Protein AF-A0A914TKB5-F1 (afdb_monomer_lite)

Radius of gyration: 21.87 Å; chains: 1; bounding box: 36×52×54 Å

Secondary structure (DSSP, 8-state):
---TTSS-HHHHHHHHHHHHHHH-TTSS--TT---HHHHHHHHHHHHHHHHHHHHHHHH-TT-----HHHHHHHHHHHHH---GGGGGGGGGHHHHHHHHHHHHHHTTPPPPHHHHHHHHHHHHHHB-TTSSB-SSTTSPP-HHHHHHHHHHHHHHT-HHHHHTS-HHHHHHHHHHH----

Sequence (181 aa):
MEPQAFSDSRVKEIYDSYNFMLCDSKFATNELLETDTVEEQENTEEACRKAKAHFERVQGKDGPLLVRDIHIQFLLKQLHGLSHDYVALEGSRSWIVFWCVNGLRILNHPIEHSLAHKIMTFLASCQKPTGGFGGSPSHIAHIATTYASVMSLASLGTEEALAIINRKTLYEFILSLKQPN

pLDDT: mean 87.13, std 17.17, range [32.34, 98.81]

Foldseek 3Di:
DPDPQPPDVVSVVVVVVVCCVLPPPVPQDPVPDDDPVNVVVVVVSVVVVVVQVVCCVPPNDPDDDDPLPVLLVVLVVVLVDDDPVCVVCLQAQLVSLLVSLVSCVVSVHADDPVSLVVLLVFQLLQADPQAAGTNGNPGDHDPVSSVSQCNSLVSNVDPSSNVSHPPVSNVSVVVVPDDPD

Structure (mmCIF, N/CA/C/O backbone):
data_AF-A0A914TKB5-F1
#
_entry.id   AF-A0A914TKB5-F1
#
loop_
_atom_site.group_PDB
_atom_site.id
_atom_site.type_symbol
_atom_site.label_atom_id
_atom_site.label_alt_id
_atom_site.label_comp_id
_atom_site.label_asym_id
_atom_site.label_entity_id
_atom_site.label_seq_id
_atom_site.pdbx_PDB_ins_code
_atom_site.Cartn_x
_atom_site.Cartn_y
_atom_site.Cartn_z
_atom_site.occupancy
_atom_site.B_iso_or_equiv
_atom_site.auth_seq_id
_atom_site.auth_comp_id
_atom_site.auth_asym_id
_atom_site.auth_atom_id
_atom_site.pdbx_PDB_model_num
ATOM 1 N N . MET A 1 1 ? -3.966 -27.218 -22.858 1.00 35.31 1 MET A N 1
ATOM 2 C CA . MET A 1 1 ? -4.945 -26.340 -22.186 1.00 35.31 1 MET A CA 1
ATOM 3 C C . MET A 1 1 ? -4.521 -24.922 -22.512 1.00 35.31 1 MET A C 1
ATOM 5 O O . MET A 1 1 ? -3.471 -24.513 -22.037 1.00 35.31 1 MET A O 1
ATOM 9 N N . GLU A 1 2 ? -5.224 -24.252 -23.424 1.00 32.34 2 GLU A N 1
ATOM 10 C CA . GLU A 1 2 ? -4.900 -22.872 -23.811 1.00 32.34 2 GLU A CA 1
ATOM 11 C C . GLU A 1 2 ? -4.972 -21.940 -22.589 1.00 32.34 2 GLU A C 1
ATOM 13 O O . GLU A 1 2 ? -5.896 -22.082 -21.780 1.00 32.34 2 GLU A O 1
ATOM 18 N N . PRO A 1 3 ? -4.027 -20.997 -22.419 1.00 40.25 3 PRO A N 1
ATOM 19 C CA . PRO A 1 3 ? -4.115 -19.998 -21.367 1.00 40.25 3 PRO A CA 1
ATOM 20 C C . PRO A 1 3 ? -5.352 -19.121 -21.595 1.00 40.25 3 PRO A C 1
ATOM 22 O O . PRO A 1 3 ? -5.407 -18.304 -22.510 1.00 40.2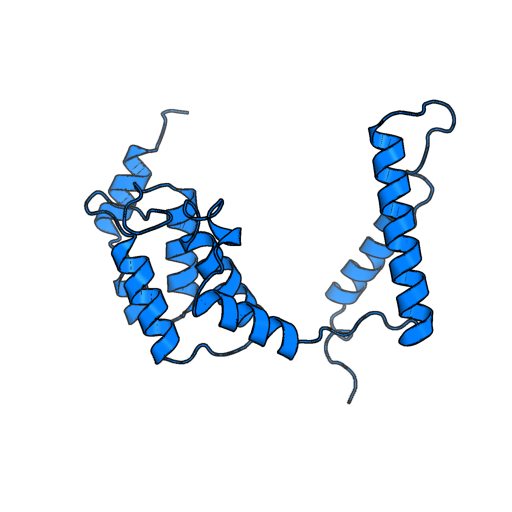5 3 PRO A O 1
ATOM 25 N N . GLN A 1 4 ? -6.337 -19.267 -20.713 1.00 47.53 4 GLN A N 1
ATOM 26 C CA . GLN A 1 4 ? -7.646 -18.597 -20.714 1.00 47.53 4 GLN A CA 1
ATOM 27 C C . GLN A 1 4 ? -7.584 -17.053 -20.615 1.00 47.53 4 GLN A C 1
ATOM 29 O O . GLN A 1 4 ? -8.612 -16.390 -20.543 1.00 47.53 4 GLN A O 1
ATOM 34 N N . ALA A 1 5 ? -6.381 -16.470 -20.595 1.00 44.56 5 ALA A N 1
ATOM 35 C CA . ALA A 1 5 ? -6.146 -15.032 -20.503 1.00 44.56 5 ALA A CA 1
ATOM 36 C C . ALA A 1 5 ? -6.308 -14.295 -21.848 1.00 44.56 5 ALA A C 1
ATOM 38 O O . ALA A 1 5 ? -6.579 -13.099 -21.842 1.00 44.56 5 ALA A O 1
ATOM 39 N N . PHE A 1 6 ? -6.187 -14.991 -22.987 1.00 44.53 6 PHE A N 1
ATOM 40 C CA . PHE A 1 6 ? -6.238 -14.373 -24.324 1.00 44.53 6 PHE A CA 1
ATOM 41 C C . PHE A 1 6 ? -7.590 -14.509 -25.045 1.00 44.53 6 PHE A C 1
ATOM 43 O O . PHE A 1 6 ? -7.731 -14.051 -26.176 1.00 44.53 6 PHE A O 1
ATOM 50 N N . SER A 1 7 ? -8.604 -15.101 -24.406 1.00 49.38 7 SER A N 1
ATOM 51 C CA . SER A 1 7 ? -9.963 -15.181 -24.964 1.00 49.38 7 SER A CA 1
ATOM 52 C C . SER A 1 7 ? -10.829 -13.950 -24.666 1.00 49.38 7 SER A C 1
ATOM 54 O O . SER A 1 7 ? -11.925 -13.840 -25.210 1.00 49.38 7 SER A O 1
ATOM 56 N N . ASP A 1 8 ? -10.383 -13.039 -23.792 1.00 66.62 8 ASP A N 1
ATOM 57 C CA . ASP A 1 8 ? -11.098 -11.788 -23.504 1.00 66.62 8 ASP A CA 1
ATOM 58 C C . ASP A 1 8 ? -10.718 -10.732 -24.551 1.00 66.62 8 ASP A C 1
ATOM 60 O O . ASP A 1 8 ? -9.572 -10.277 -24.622 1.00 66.62 8 ASP A O 1
ATOM 64 N N . SER A 1 9 ? -11.693 -10.329 -25.369 1.00 62.03 9 SER A N 1
ATOM 65 C CA . SER A 1 9 ? -11.517 -9.333 -26.430 1.00 62.03 9 SER A CA 1
ATOM 66 C C . SER A 1 9 ? -10.958 -8.003 -25.916 1.00 62.03 9 SER A C 1
ATOM 68 O O . SER A 1 9 ? -10.257 -7.321 -26.658 1.00 62.03 9 SER A O 1
ATOM 70 N N . ARG A 1 10 ? -11.188 -7.665 -24.640 1.00 63.44 10 ARG A N 1
ATOM 71 C CA . ARG A 1 10 ? -10.658 -6.446 -24.011 1.00 63.44 10 ARG A CA 1
ATOM 72 C C . ARG A 1 10 ? -9.167 -6.547 -23.717 1.00 63.44 10 ARG A C 1
ATOM 74 O O . ARG A 1 10 ? -8.458 -5.559 -23.841 1.00 63.44 10 ARG A O 1
ATOM 81 N N . VAL A 1 11 ? -8.670 -7.731 -23.347 1.00 60.97 11 VAL A N 1
ATOM 82 C CA . VAL A 1 11 ? -7.227 -7.955 -23.135 1.00 60.97 11 VAL A CA 1
ATOM 83 C C . VAL A 1 11 ? -6.486 -7.834 -24.463 1.00 60.97 11 VAL A C 1
ATOM 85 O O . VAL A 1 11 ? -5.411 -7.240 -24.514 1.00 60.97 11 VAL A O 1
ATOM 88 N N . LYS A 1 12 ? -7.097 -8.326 -25.546 1.00 58.25 12 LYS A N 1
ATOM 89 C CA . LYS A 1 12 ? -6.567 -8.174 -26.900 1.00 58.25 12 LYS A CA 1
ATOM 90 C C . LYS A 1 12 ? -6.571 -6.714 -27.370 1.00 58.25 12 LYS A C 1
ATOM 92 O O . LYS A 1 12 ? -5.537 -6.247 -27.821 1.00 58.25 12 LYS A O 1
ATOM 97 N N . GLU A 1 13 ? -7.666 -5.970 -27.185 1.00 65.44 13 GLU A N 1
ATOM 98 C CA . GLU A 1 13 ? -7.713 -4.526 -27.491 1.00 65.44 13 GLU A CA 1
ATOM 99 C C . GLU A 1 13 ? -6.668 -3.724 -26.709 1.00 65.44 13 GLU A C 1
ATOM 101 O O . GLU A 1 13 ? -5.998 -2.863 -27.273 1.00 65.44 13 GLU A O 1
ATOM 106 N N . ILE A 1 14 ? -6.494 -4.023 -25.418 1.00 62.38 14 ILE A N 1
ATOM 107 C CA . ILE A 1 14 ? -5.462 -3.393 -24.593 1.00 62.38 14 ILE A CA 1
ATOM 108 C C . ILE A 1 14 ? -4.073 -3.714 -25.159 1.00 62.38 14 ILE A C 1
ATOM 110 O O . ILE A 1 14 ? -3.275 -2.800 -25.360 1.00 62.38 14 ILE A O 1
ATOM 114 N N . TYR A 1 15 ? -3.787 -4.982 -25.465 1.00 58.28 15 TYR A N 1
ATOM 115 C CA . TYR A 1 15 ? -2.509 -5.400 -26.048 1.00 58.28 15 TYR A CA 1
ATOM 116 C C . TYR A 1 15 ? -2.232 -4.727 -27.403 1.00 58.28 15 TYR A C 1
ATOM 118 O O . TYR A 1 15 ? -1.131 -4.225 -27.637 1.00 58.28 15 TYR A O 1
ATOM 126 N N . ASP A 1 16 ? -3.243 -4.639 -28.266 1.00 56.81 16 ASP A N 1
ATOM 127 C CA . ASP A 1 16 ? -3.153 -3.972 -29.565 1.00 56.81 16 ASP A CA 1
ATOM 128 C C . ASP A 1 16 ? -2.943 -2.452 -29.398 1.00 56.81 16 ASP A C 1
ATOM 130 O O . ASP A 1 16 ? -2.131 -1.858 -30.112 1.00 56.81 16 ASP A O 1
ATOM 134 N N . SER A 1 17 ? -3.562 -1.824 -28.388 1.00 57.09 17 SER A N 1
ATOM 135 C CA . SER A 1 17 ? -3.309 -0.417 -28.038 1.00 57.09 17 SER A CA 1
ATOM 136 C C . SER A 1 17 ? -1.896 -0.167 -27.485 1.00 57.09 17 SER A C 1
ATOM 138 O O . SER A 1 17 ? -1.303 0.880 -27.748 1.00 57.09 17 SER A O 1
ATOM 140 N N . TYR A 1 18 ? -1.310 -1.135 -26.772 1.00 52.28 18 TYR A N 1
ATOM 141 C CA . TYR A 1 18 ? 0.071 -1.040 -26.288 1.00 52.28 18 TYR A CA 1
ATOM 142 C C . TYR A 1 18 ? 1.087 -1.190 -27.421 1.00 52.28 18 TYR A C 1
ATOM 144 O O . TYR A 1 18 ? 2.104 -0.498 -27.414 1.00 52.28 18 TYR A O 1
ATOM 152 N N . ASN A 1 19 ? 0.807 -2.034 -28.419 1.00 51.44 19 ASN A N 1
ATOM 153 C CA . ASN A 1 19 ? 1.619 -2.093 -29.636 1.00 51.44 19 ASN A CA 1
ATOM 154 C C . ASN A 1 19 ? 1.588 -0.762 -30.400 1.00 51.44 19 ASN A C 1
ATOM 156 O O . ASN A 1 19 ? 2.617 -0.357 -30.927 1.00 51.44 19 ASN A O 1
ATOM 160 N N . PHE A 1 20 ? 0.459 -0.048 -30.413 1.00 48.41 20 PHE A N 1
ATOM 161 C CA . PHE A 1 20 ? 0.409 1.318 -30.944 1.00 48.41 20 PHE A CA 1
ATOM 162 C C . PHE A 1 20 ? 1.307 2.275 -30.138 1.00 48.41 20 PHE A C 1
ATOM 164 O O . PHE A 1 20 ? 2.128 2.975 -30.717 1.00 48.41 20 PHE A O 1
ATOM 171 N N . MET A 1 21 ? 1.234 2.256 -28.804 1.00 50.03 21 MET A N 1
ATOM 172 C CA . MET A 1 21 ? 2.008 3.177 -27.956 1.00 50.03 21 MET A CA 1
ATOM 173 C C . MET A 1 21 ? 3.525 2.916 -27.961 1.00 50.03 21 MET A C 1
ATOM 175 O O . MET A 1 21 ? 4.302 3.856 -27.847 1.00 50.03 21 MET A O 1
ATOM 179 N N . LEU A 1 22 ? 3.955 1.656 -28.086 1.00 50.12 22 LEU A N 1
ATOM 180 C CA . LEU A 1 22 ? 5.370 1.258 -28.022 1.00 50.12 22 LEU A CA 1
ATOM 181 C C . LEU A 1 22 ? 6.039 1.104 -29.397 1.00 50.12 22 LEU A C 1
ATOM 183 O O . LEU A 1 22 ? 7.242 0.851 -29.458 1.00 50.12 22 LEU A O 1
ATOM 187 N N . CYS A 1 23 ? 5.285 1.159 -30.499 1.00 47.41 23 CYS A N 1
ATOM 188 C CA . CYS A 1 23 ? 5.828 0.961 -31.849 1.00 47.41 23 CYS A CA 1
ATOM 189 C C . CYS A 1 23 ? 5.458 2.063 -32.846 1.00 47.41 23 CYS A C 1
ATOM 191 O O . CYS A 1 23 ? 5.885 1.965 -33.998 1.00 47.41 23 CYS A O 1
ATOM 193 N N . ASP A 1 24 ? 4.710 3.102 -32.458 1.00 48.38 24 ASP A N 1
ATOM 194 C CA . ASP A 1 24 ? 4.519 4.248 -33.345 1.00 48.38 24 ASP A CA 1
ATOM 195 C C . ASP A 1 24 ? 5.777 5.127 -33.312 1.00 48.38 24 ASP A C 1
ATOM 197 O O . ASP A 1 24 ? 5.925 6.045 -32.506 1.00 48.38 24 ASP A O 1
ATOM 201 N N . SER A 1 25 ? 6.692 4.847 -34.243 1.00 49.06 25 SER A N 1
ATOM 202 C CA . SER A 1 25 ? 7.894 5.639 -34.535 1.00 49.06 25 SER A CA 1
ATOM 203 C C . SER A 1 25 ? 7.592 7.087 -34.949 1.00 49.06 25 SER A C 1
ATOM 205 O O . SER A 1 25 ? 8.488 7.801 -35.378 1.00 49.06 25 SER A O 1
ATOM 207 N N . LYS A 1 26 ? 6.326 7.518 -34.896 1.00 49.84 26 LYS A N 1
ATOM 208 C CA . LYS A 1 26 ? 5.890 8.888 -35.170 1.00 49.84 26 LYS A CA 1
ATOM 209 C C . LYS A 1 26 ? 6.048 9.838 -33.985 1.00 49.84 26 LYS A C 1
ATOM 211 O O . LYS A 1 26 ? 5.927 11.041 -34.195 1.00 49.84 26 LYS A O 1
ATOM 216 N N . PHE A 1 27 ? 6.284 9.333 -32.772 1.00 50.06 27 PHE A N 1
ATOM 217 C CA . PHE A 1 27 ? 6.475 10.181 -31.586 1.00 50.06 27 PHE A CA 1
ATOM 218 C C . PHE A 1 27 ? 7.926 10.259 -31.100 1.00 50.06 27 PHE A C 1
ATOM 220 O O . PHE A 1 27 ? 8.246 11.152 -30.317 1.00 50.06 27 PHE A O 1
ATOM 227 N N . ALA A 1 28 ? 8.802 9.377 -31.583 1.00 51.34 28 ALA A N 1
ATOM 228 C CA . ALA A 1 28 ? 10.229 9.467 -31.322 1.00 51.34 28 ALA A CA 1
ATOM 229 C C . ALA A 1 28 ? 10.856 10.452 -32.317 1.00 51.34 28 ALA A C 1
ATOM 231 O O . ALA A 1 28 ? 10.785 10.251 -33.523 1.00 51.34 28 ALA A O 1
ATOM 232 N N . THR A 1 29 ? 11.427 11.512 -31.749 1.00 52.84 29 THR A N 1
ATOM 233 C CA . THR A 1 29 ? 12.315 12.505 -32.362 1.00 52.84 29 THR A CA 1
ATOM 234 C C . THR A 1 29 ? 11.696 13.411 -33.433 1.00 52.84 29 THR A C 1
ATOM 236 O O . THR A 1 29 ? 11.592 13.126 -34.621 1.00 52.84 29 THR A O 1
ATOM 239 N N . ASN A 1 30 ? 11.398 14.645 -33.024 1.00 54.16 30 ASN A N 1
ATOM 240 C CA . ASN A 1 30 ? 11.658 15.757 -33.930 1.00 54.16 30 ASN A CA 1
ATOM 241 C C . ASN A 1 30 ? 13.190 15.748 -34.107 1.00 54.16 30 ASN A C 1
ATOM 243 O O . ASN A 1 30 ? 13.885 16.122 -33.165 1.00 54.16 30 ASN A O 1
ATOM 247 N N . GLU A 1 31 ? 13.713 15.267 -35.243 1.00 57.12 31 GLU A N 1
ATOM 248 C CA . GLU A 1 31 ? 15.151 15.038 -35.548 1.00 57.12 31 GLU A CA 1
ATOM 249 C C . GLU A 1 31 ? 16.068 16.283 -35.407 1.00 57.12 31 GLU A C 1
ATOM 251 O O . GLU A 1 31 ? 17.211 16.292 -35.853 1.00 57.12 31 GLU A O 1
ATOM 256 N N . LEU A 1 32 ? 15.573 17.376 -34.828 1.00 61.47 32 LEU A N 1
ATOM 257 C CA . LEU A 1 32 ? 16.206 18.688 -34.808 1.00 61.47 32 LEU A CA 1
ATOM 258 C C . LEU A 1 32 ? 16.545 19.195 -33.398 1.00 61.47 32 LEU A C 1
ATOM 260 O O . LEU A 1 32 ? 17.245 20.201 -33.298 1.00 61.47 32 LEU A O 1
ATOM 264 N N . LEU A 1 33 ? 16.059 18.558 -32.322 1.00 71.69 33 LEU A N 1
ATOM 265 C CA . LEU A 1 33 ? 16.260 19.028 -30.942 1.00 71.69 33 LEU A CA 1
ATOM 266 C C . LEU A 1 33 ? 16.526 17.866 -29.975 1.00 71.69 33 LEU A C 1
ATOM 268 O O . LEU A 1 33 ? 15.598 17.214 -29.497 1.00 71.69 33 LEU A O 1
ATOM 272 N N . GLU A 1 34 ? 17.798 17.663 -29.644 1.00 81.12 34 GLU A N 1
ATOM 273 C CA . GLU A 1 34 ? 18.219 16.799 -28.539 1.00 81.12 34 GLU A CA 1
ATOM 274 C C . GLU A 1 34 ? 17.936 17.494 -27.196 1.00 81.12 34 GLU A C 1
ATOM 276 O O . GLU A 1 34 ? 18.279 18.662 -26.994 1.00 81.12 34 GLU A O 1
ATOM 281 N N . THR A 1 35 ? 17.269 16.785 -26.284 1.00 86.19 35 THR A N 1
ATOM 282 C CA . THR A 1 35 ? 16.956 17.242 -24.919 1.00 86.19 35 THR A CA 1
ATOM 283 C C . THR A 1 35 ? 17.002 16.053 -23.967 1.00 86.19 35 THR A C 1
ATOM 285 O O . THR A 1 35 ? 16.758 14.930 -24.407 1.00 86.19 35 THR A O 1
ATOM 288 N N . ASP A 1 36 ? 17.174 16.296 -22.666 1.00 91.31 36 ASP A N 1
ATOM 289 C CA . ASP A 1 36 ? 17.137 15.247 -21.633 1.00 91.31 36 ASP A CA 1
ATOM 290 C C . ASP A 1 36 ? 15.861 14.382 -21.715 1.00 91.31 36 ASP A C 1
ATOM 292 O O . ASP A 1 36 ? 15.888 13.182 -21.471 1.00 91.31 36 ASP A O 1
ATOM 296 N N . THR A 1 37 ? 14.720 14.970 -22.104 1.00 87.94 37 THR A N 1
ATOM 297 C CA . THR A 1 37 ? 13.463 14.218 -22.290 1.00 87.94 37 THR A CA 1
ATOM 298 C C . THR A 1 37 ? 13.534 13.244 -23.465 1.00 87.94 37 THR A C 1
ATOM 300 O O . THR A 1 37 ? 13.009 12.137 -23.368 1.00 87.94 37 THR A O 1
ATOM 303 N N . VAL A 1 38 ? 14.160 13.650 -24.574 1.00 84.38 38 VAL A N 1
ATOM 304 C CA . VAL A 1 38 ? 14.336 12.790 -25.754 1.00 84.38 38 VAL A CA 1
ATOM 305 C C . VAL A 1 38 ? 15.333 11.678 -25.442 1.00 84.38 38 VAL A C 1
ATOM 307 O O . VAL A 1 38 ? 15.043 10.521 -25.724 1.00 84.38 38 VAL A O 1
ATOM 310 N N . GLU A 1 39 ? 16.446 12.006 -24.784 1.00 87.81 39 GLU A N 1
ATOM 311 C CA . GLU A 1 39 ? 17.462 11.025 -24.392 1.00 87.81 39 GLU A CA 1
ATOM 312 C C . GLU A 1 39 ? 16.886 9.942 -23.460 1.00 87.81 39 GLU A C 1
ATOM 314 O O . GLU A 1 39 ? 17.044 8.747 -23.714 1.00 87.81 39 GLU A O 1
ATOM 319 N N . GLU A 1 40 ? 16.146 10.325 -22.413 1.00 90.44 40 GLU A N 1
ATOM 320 C CA . GLU A 1 40 ? 15.516 9.364 -21.494 1.00 90.44 40 GLU A CA 1
ATOM 321 C C . GLU A 1 40 ? 14.437 8.502 -22.177 1.00 90.44 40 GLU A C 1
ATOM 323 O O . GLU A 1 40 ? 14.298 7.308 -21.876 1.00 90.44 40 GLU A O 1
ATOM 328 N N . GLN A 1 41 ? 13.695 9.074 -23.133 1.00 85.56 41 GLN A N 1
ATOM 329 C CA . GLN A 1 41 ? 12.728 8.331 -23.943 1.00 85.56 41 GLN A CA 1
ATOM 330 C C . GLN A 1 41 ? 13.432 7.284 -24.817 1.00 85.56 41 GLN A C 1
ATOM 332 O O . GLN A 1 41 ? 13.047 6.114 -24.795 1.00 85.56 41 GLN A O 1
ATOM 337 N N . GLU A 1 42 ? 14.486 7.668 -25.539 1.00 86.19 42 GLU A N 1
ATOM 338 C CA . GLU A 1 42 ? 15.264 6.759 -26.389 1.00 86.19 42 GLU A CA 1
ATOM 339 C C . GLU A 1 42 ? 15.905 5.627 -25.578 1.00 86.19 42 GLU A C 1
ATOM 341 O O . GLU A 1 42 ? 15.820 4.452 -25.957 1.00 86.19 42 GLU A O 1
ATOM 346 N N . ASN A 1 43 ? 16.478 5.957 -24.416 1.00 90.88 43 ASN A N 1
ATOM 347 C CA . ASN A 1 43 ? 17.046 4.981 -23.488 1.00 90.88 43 ASN A CA 1
ATOM 348 C C . ASN A 1 43 ? 15.991 3.964 -23.020 1.00 90.88 43 ASN A C 1
ATOM 350 O O . ASN A 1 43 ? 16.251 2.753 -22.989 1.00 90.88 43 ASN A O 1
ATOM 354 N N . THR A 1 44 ? 14.784 4.438 -22.700 1.00 91.38 44 THR A N 1
ATOM 355 C CA . THR A 1 44 ? 13.657 3.587 -22.293 1.00 91.38 44 THR A CA 1
ATOM 356 C C . THR A 1 44 ? 13.196 2.682 -23.436 1.00 91.38 44 THR A C 1
ATOM 358 O O . THR A 1 44 ? 13.052 1.469 -23.248 1.00 91.38 44 THR A O 1
ATOM 361 N N . GLU A 1 45 ? 13.011 3.234 -24.637 1.00 88.19 45 GLU A N 1
ATOM 362 C CA . GLU A 1 45 ? 12.597 2.476 -25.820 1.00 88.19 45 GLU A CA 1
ATOM 363 C C . GLU A 1 45 ? 13.594 1.372 -26.167 1.00 88.19 45 GLU A C 1
ATOM 365 O O . GLU A 1 45 ? 13.202 0.235 -26.453 1.00 88.19 45 GLU A O 1
ATOM 370 N N . GLU A 1 46 ? 14.890 1.673 -26.101 1.00 89.94 46 GLU A N 1
ATOM 371 C CA . GLU A 1 46 ? 15.939 0.700 -26.376 1.00 89.94 46 GLU A CA 1
ATOM 372 C C . GLU A 1 46 ? 15.975 -0.426 -25.333 1.00 89.94 46 GLU A C 1
ATOM 374 O O . GLU A 1 46 ? 16.112 -1.603 -25.691 1.00 89.94 46 GLU A O 1
ATOM 379 N N . ALA A 1 47 ? 15.789 -0.114 -24.047 1.00 93.25 47 ALA A N 1
ATOM 380 C CA . ALA A 1 47 ? 15.680 -1.128 -23.000 1.00 93.25 47 ALA A CA 1
ATOM 381 C C . ALA A 1 47 ? 14.464 -2.050 -23.222 1.00 93.25 47 ALA A C 1
ATOM 383 O O . ALA A 1 47 ? 14.592 -3.280 -23.164 1.00 93.25 47 ALA A O 1
ATOM 384 N N . CYS A 1 48 ? 13.300 -1.480 -23.549 1.00 90.19 48 CYS A N 1
ATOM 385 C CA . CYS A 1 48 ? 12.089 -2.236 -23.872 1.00 90.19 48 CYS A CA 1
ATOM 386 C C . CYS A 1 48 ? 12.275 -3.119 -25.115 1.00 90.19 48 CYS A C 1
ATOM 388 O O . CYS A 1 48 ? 11.898 -4.296 -25.097 1.00 90.19 48 CYS A O 1
ATOM 390 N N . ARG A 1 49 ? 12.905 -2.594 -26.175 1.00 88.25 49 ARG A N 1
ATOM 391 C CA . ARG A 1 49 ? 13.201 -3.330 -27.414 1.00 88.25 49 ARG A CA 1
ATOM 392 C C . ARG A 1 49 ? 14.107 -4.530 -27.148 1.00 88.25 49 ARG A C 1
ATOM 394 O O . ARG A 1 49 ? 13.810 -5.633 -27.610 1.00 88.25 49 ARG A O 1
ATOM 401 N N . LYS A 1 50 ? 15.160 -4.351 -26.343 1.00 91.69 50 LYS A N 1
ATOM 402 C CA . LYS A 1 50 ? 16.052 -5.440 -25.908 1.00 91.69 50 LYS A CA 1
ATOM 403 C C . LYS A 1 50 ? 15.310 -6.507 -25.106 1.00 91.69 50 LYS A C 1
ATOM 405 O O . LYS A 1 50 ? 15.485 -7.696 -25.378 1.00 91.69 50 LYS A O 1
ATOM 410 N N . ALA A 1 51 ? 14.469 -6.106 -24.152 1.00 88.81 51 ALA A N 1
ATOM 411 C CA . ALA A 1 51 ? 13.681 -7.037 -23.344 1.00 88.81 51 ALA A CA 1
ATOM 412 C C . ALA A 1 51 ? 12.698 -7.850 -24.204 1.00 88.81 51 ALA A C 1
ATOM 414 O O . ALA A 1 51 ? 12.646 -9.076 -24.084 1.00 88.81 51 ALA A O 1
ATOM 415 N N . LYS A 1 52 ? 11.985 -7.190 -25.127 1.00 87.00 52 LYS A N 1
ATOM 416 C CA . LYS A 1 52 ? 11.077 -7.839 -26.083 1.00 87.00 52 LYS A CA 1
ATOM 417 C C . LYS A 1 52 ? 11.817 -8.831 -26.979 1.00 87.00 52 LYS A C 1
ATOM 419 O O . LYS A 1 52 ? 11.414 -9.986 -27.059 1.00 87.00 52 LYS A O 1
ATOM 424 N N . ALA A 1 53 ? 12.930 -8.424 -27.591 1.00 88.25 53 ALA A N 1
ATOM 425 C CA . ALA A 1 53 ? 13.720 -9.301 -28.455 1.00 88.25 53 ALA A CA 1
ATOM 426 C C . ALA A 1 53 ? 14.281 -10.518 -27.696 1.00 88.25 53 ALA A C 1
ATOM 428 O O . ALA A 1 53 ? 14.280 -11.637 -28.212 1.00 88.25 53 ALA A O 1
ATOM 429 N N . HIS A 1 54 ? 14.734 -10.323 -26.450 1.00 88.62 54 HIS A N 1
ATOM 430 C CA . HIS A 1 54 ? 15.164 -11.424 -25.592 1.00 88.62 54 HIS A CA 1
ATOM 431 C C . HIS A 1 54 ? 14.016 -12.402 -25.326 1.00 88.62 54 HIS A C 1
ATOM 433 O O . HIS A 1 54 ? 14.203 -13.612 -25.459 1.00 88.62 54 HIS A O 1
ATOM 439 N N . PHE A 1 55 ? 12.842 -11.878 -24.974 1.00 86.00 55 PHE A N 1
ATOM 440 C CA . PHE A 1 55 ? 11.653 -12.673 -24.709 1.00 86.00 55 PHE A CA 1
ATOM 441 C C . PHE A 1 55 ? 11.226 -13.486 -25.936 1.00 86.00 55 PHE A C 1
ATOM 443 O O . PHE A 1 55 ? 11.111 -14.706 -25.844 1.00 86.00 55 PHE A O 1
ATOM 450 N N . GLU A 1 56 ? 11.075 -12.835 -27.092 1.00 87.94 56 GLU A N 1
ATOM 451 C CA . GLU A 1 56 ? 10.646 -13.480 -28.339 1.00 87.94 56 GLU A CA 1
ATOM 452 C C . GLU A 1 56 ? 11.580 -14.622 -28.751 1.00 87.94 56 GLU A C 1
ATOM 454 O O . GLU A 1 56 ? 11.128 -15.649 -29.258 1.00 87.94 56 GLU A O 1
ATOM 459 N N . ARG A 1 57 ? 12.883 -14.481 -28.478 1.00 87.44 57 ARG A N 1
ATOM 460 C CA . ARG A 1 57 ? 13.882 -15.525 -28.728 1.00 87.44 57 ARG A CA 1
ATOM 461 C C . ARG A 1 57 ? 13.745 -16.730 -27.792 1.00 87.44 57 ARG A C 1
ATOM 463 O O . ARG A 1 57 ? 14.046 -17.842 -28.213 1.00 87.44 57 ARG A O 1
ATOM 470 N N . VAL A 1 58 ? 13.368 -16.521 -26.529 1.00 86.06 58 VAL A N 1
ATOM 471 C CA . VAL A 1 58 ? 13.336 -17.581 -25.500 1.00 86.06 58 VAL A CA 1
ATOM 472 C C . VAL A 1 58 ? 11.967 -18.260 -25.407 1.00 86.06 58 VAL A C 1
ATOM 474 O O . VAL A 1 58 ? 11.909 -19.467 -25.193 1.00 86.06 58 VAL A O 1
ATOM 477 N N . GLN A 1 59 ? 10.875 -17.506 -25.551 1.00 81.44 59 GLN A N 1
ATOM 478 C CA . GLN A 1 59 ? 9.506 -17.972 -25.286 1.00 81.44 59 GLN A CA 1
ATOM 479 C C . GLN A 1 59 ? 8.554 -17.832 -26.485 1.00 81.44 59 GLN A C 1
ATOM 481 O O . GLN A 1 59 ? 7.416 -18.285 -26.406 1.00 81.44 59 GLN A O 1
ATOM 486 N N . GLY A 1 60 ? 9.003 -17.259 -27.606 1.00 81.00 60 GLY A N 1
ATOM 487 C CA . GLY A 1 60 ? 8.172 -17.057 -28.794 1.00 81.00 60 GLY A CA 1
ATOM 488 C C . GLY A 1 60 ? 7.366 -15.754 -28.768 1.00 81.00 60 GLY A C 1
ATOM 489 O O . GLY A 1 60 ? 7.553 -14.893 -27.911 1.00 81.00 60 GLY A O 1
ATOM 490 N N . LYS A 1 61 ? 6.486 -15.578 -29.759 1.00 79.69 61 LYS A N 1
ATOM 491 C CA . LYS A 1 61 ? 5.792 -14.301 -30.024 1.00 79.69 61 LYS A CA 1
ATOM 492 C C . LYS A 1 61 ? 4.460 -14.129 -29.292 1.00 79.69 61 LYS A C 1
ATOM 494 O O . LYS A 1 61 ? 3.871 -13.058 -29.379 1.00 79.69 61 LYS A O 1
ATOM 499 N N . ASP A 1 62 ? 4.015 -15.137 -28.547 1.00 79.50 62 ASP A N 1
ATOM 500 C CA . ASP A 1 62 ? 2.710 -15.133 -27.868 1.00 79.50 62 ASP A CA 1
ATOM 501 C C . ASP A 1 62 ? 2.683 -14.261 -26.593 1.00 79.50 62 ASP A C 1
ATOM 503 O O . ASP A 1 62 ? 1.662 -14.161 -25.915 1.00 79.50 62 ASP A O 1
ATOM 507 N N . GLY A 1 63 ? 3.796 -13.587 -26.279 1.00 72.75 63 GLY A N 1
ATOM 508 C CA . GLY A 1 63 ? 3.938 -12.713 -25.115 1.00 72.75 63 GLY A CA 1
ATOM 509 C C . GLY A 1 63 ? 4.171 -13.472 -23.799 1.00 72.75 63 GLY A C 1
ATOM 510 O O . GLY A 1 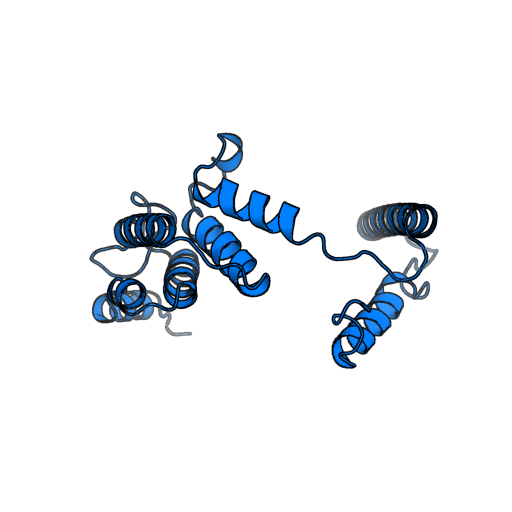63 ? 3.990 -14.690 -23.727 1.00 72.75 63 GLY A O 1
ATOM 511 N N . PRO A 1 64 ? 4.635 -12.780 -22.740 1.00 81.81 64 PRO A N 1
ATOM 512 C CA . PRO A 1 64 ? 4.957 -13.418 -21.469 1.00 81.81 64 PRO A CA 1
ATOM 513 C C . PRO A 1 64 ? 3.712 -13.950 -20.771 1.00 81.81 64 PRO A C 1
ATOM 515 O O . PRO A 1 64 ? 2.713 -13.249 -20.614 1.00 81.81 64 PRO A O 1
ATOM 518 N N . LEU A 1 65 ? 3.809 -15.183 -20.273 1.00 84.69 65 LEU A N 1
ATOM 519 C CA . LEU A 1 65 ? 2.822 -15.723 -19.349 1.00 84.69 65 LEU A CA 1
ATOM 520 C C . LEU A 1 65 ? 3.034 -15.130 -17.953 1.00 84.69 65 LEU A C 1
ATOM 522 O O . LEU A 1 65 ? 4.160 -15.015 -17.466 1.00 84.69 65 LEU A O 1
ATOM 526 N N . LEU A 1 66 ? 1.934 -14.804 -17.275 1.00 89.38 66 LEU A N 1
ATOM 527 C CA . LEU A 1 66 ? 1.968 -14.379 -15.880 1.00 89.38 66 LEU A CA 1
ATOM 528 C C . LEU A 1 66 ? 2.380 -15.554 -14.980 1.00 89.38 66 LEU A C 1
ATOM 530 O O . LEU A 1 66 ? 1.607 -16.493 -14.773 1.00 89.38 66 LEU A O 1
ATOM 534 N N . VAL A 1 67 ? 3.573 -15.477 -14.391 1.00 92.88 67 VAL A N 1
ATOM 535 C CA . VAL A 1 67 ? 4.090 -16.497 -13.467 1.00 92.88 67 VAL A CA 1
ATOM 536 C C . VAL A 1 67 ? 3.506 -16.263 -12.070 1.00 92.88 67 VAL A C 1
ATOM 538 O O . VAL A 1 67 ? 4.108 -15.639 -11.203 1.00 92.88 67 VAL A O 1
ATOM 541 N N . ARG A 1 68 ? 2.277 -16.730 -11.843 1.00 96.62 68 ARG A N 1
ATOM 542 C CA . ARG A 1 68 ? 1.492 -16.409 -10.634 1.00 96.62 68 ARG A CA 1
ATOM 543 C C . ARG A 1 68 ? 2.202 -16.768 -9.326 1.00 96.62 68 ARG A C 1
ATOM 545 O O . ARG A 1 68 ? 2.201 -15.958 -8.402 1.00 96.62 68 ARG A O 1
ATOM 552 N N . ASP A 1 69 ? 2.828 -17.940 -9.256 1.00 97.56 69 ASP A N 1
ATOM 553 C CA . ASP A 1 69 ? 3.373 -18.476 -8.003 1.00 97.56 69 ASP A CA 1
ATOM 554 C C . ASP A 1 69 ? 4.518 -17.630 -7.440 1.00 97.56 69 ASP A C 1
ATOM 556 O O . ASP A 1 69 ? 4.557 -17.381 -6.235 1.00 97.56 69 ASP A O 1
ATOM 560 N N . ILE A 1 70 ? 5.406 -17.109 -8.297 1.00 97.38 70 ILE A N 1
ATOM 561 C CA . ILE A 1 70 ? 6.504 -16.242 -7.841 1.00 97.38 70 ILE A CA 1
ATOM 562 C C . ILE A 1 70 ? 5.970 -14.917 -7.288 1.00 97.38 70 ILE A C 1
ATOM 564 O O . ILE A 1 70 ? 6.492 -14.403 -6.299 1.00 97.38 70 ILE A O 1
ATOM 568 N N . HIS A 1 71 ? 4.894 -14.383 -7.876 1.00 97.94 71 HIS A N 1
ATOM 569 C CA . HIS A 1 71 ? 4.265 -13.154 -7.404 1.00 97.94 71 HIS A CA 1
ATOM 570 C C . HIS A 1 71 ? 3.535 -13.387 -6.082 1.00 97.94 71 HIS A C 1
ATOM 572 O O . HIS A 1 71 ? 3.680 -12.589 -5.162 1.00 97.94 71 HIS A O 1
ATOM 578 N N . ILE A 1 72 ? 2.817 -14.505 -5.940 1.00 98.50 72 ILE A N 1
ATOM 579 C CA . ILE A 1 72 ? 2.168 -14.888 -4.679 1.00 98.50 72 ILE A CA 1
ATOM 580 C C . ILE A 1 72 ? 3.209 -15.022 -3.563 1.00 98.50 72 ILE A C 1
ATOM 582 O O . ILE A 1 72 ? 3.049 -14.420 -2.503 1.00 98.50 72 ILE A O 1
ATOM 586 N N . GLN A 1 73 ? 4.301 -15.753 -3.809 1.00 98.00 73 GLN A N 1
ATOM 587 C CA . GLN A 1 73 ? 5.383 -15.921 -2.836 1.00 98.00 73 GLN A CA 1
ATOM 588 C C . GLN A 1 73 ? 6.008 -14.582 -2.440 1.00 98.00 73 GLN A C 1
ATOM 590 O O . GLN A 1 73 ? 6.237 -14.337 -1.254 1.00 98.00 73 GLN A O 1
ATOM 595 N N . PHE A 1 74 ? 6.241 -13.696 -3.414 1.00 97.88 74 PHE A N 1
ATOM 596 C CA . PHE A 1 74 ? 6.741 -12.351 -3.158 1.00 97.88 74 PHE A CA 1
ATOM 597 C C . PHE A 1 74 ? 5.793 -11.564 -2.243 1.00 97.88 74 PHE A C 1
ATOM 599 O O . PHE A 1 74 ? 6.221 -11.076 -1.201 1.00 97.88 74 PHE A O 1
ATOM 606 N N . LEU A 1 75 ? 4.500 -11.495 -2.569 1.00 98.31 75 LEU A N 1
ATOM 607 C CA . LEU A 1 75 ? 3.514 -10.728 -1.796 1.00 98.31 75 LEU A CA 1
ATOM 608 C C . LEU A 1 75 ? 3.329 -11.294 -0.379 1.00 98.31 75 LEU A C 1
ATOM 610 O O . LEU A 1 75 ? 3.299 -10.537 0.592 1.00 98.31 75 LEU A O 1
ATOM 614 N N . LEU A 1 76 ? 3.259 -12.622 -0.238 1.00 97.88 76 LEU A N 1
ATOM 615 C CA . LEU A 1 76 ? 3.161 -13.274 1.069 1.00 97.88 76 LEU A CA 1
ATOM 616 C C . LEU A 1 76 ? 4.398 -13.003 1.926 1.00 97.88 76 LEU A C 1
ATOM 618 O O . LEU A 1 76 ? 4.256 -12.742 3.119 1.00 97.88 76 LEU A O 1
ATOM 622 N N . LYS A 1 77 ? 5.605 -13.027 1.348 1.00 96.88 77 LYS A N 1
ATOM 623 C CA . LYS A 1 77 ? 6.843 -12.722 2.081 1.00 96.88 77 LYS A CA 1
ATOM 624 C C . LYS A 1 77 ? 6.786 -11.331 2.716 1.00 96.88 77 LYS A C 1
ATOM 626 O O . LYS A 1 77 ? 7.061 -11.205 3.906 1.00 96.88 77 LYS A O 1
ATOM 631 N N . GLN A 1 78 ? 6.351 -10.323 1.960 1.00 95.81 78 GLN A N 1
ATOM 632 C CA . GLN A 1 78 ? 6.272 -8.940 2.445 1.00 95.81 78 GLN A CA 1
ATOM 633 C C . GLN A 1 78 ? 5.265 -8.762 3.592 1.00 95.81 78 GLN A C 1
ATOM 635 O O . GLN A 1 78 ? 5.469 -7.923 4.467 1.00 95.81 78 GLN A O 1
ATOM 640 N N . LEU A 1 79 ? 4.202 -9.573 3.630 1.00 96.06 79 LEU A N 1
ATOM 641 C CA . LEU A 1 79 ? 3.218 -9.568 4.721 1.00 96.06 79 LEU A CA 1
ATOM 642 C C . LEU A 1 79 ? 3.730 -10.227 6.015 1.00 96.06 79 LEU A C 1
ATOM 644 O O . LEU A 1 79 ? 3.168 -9.982 7.082 1.00 96.06 79 LEU A O 1
ATOM 648 N N . HIS A 1 80 ? 4.787 -11.042 5.948 1.00 92.12 80 HIS A N 1
ATOM 649 C CA . HIS A 1 80 ? 5.396 -11.673 7.125 1.00 92.12 80 HIS A CA 1
ATOM 650 C C . HIS A 1 80 ? 6.488 -10.820 7.776 1.00 92.12 80 HIS A C 1
ATOM 652 O O . HIS A 1 80 ? 6.772 -10.992 8.961 1.00 92.12 80 HIS A O 1
ATOM 658 N N . GLY A 1 81 ? 7.093 -9.903 7.025 1.00 88.44 81 GLY A N 1
ATOM 659 C CA . GLY A 1 81 ? 8.130 -9.011 7.521 1.00 88.44 81 GLY A CA 1
ATOM 660 C C . GLY A 1 81 ? 8.849 -8.306 6.380 1.00 88.44 81 GLY A C 1
ATOM 661 O O . GLY A 1 81 ? 8.971 -8.839 5.279 1.00 88.44 81 GLY A O 1
ATOM 662 N N . LEU A 1 82 ? 9.336 -7.101 6.658 1.00 91.69 82 LEU A N 1
ATOM 663 C CA . LEU A 1 82 ? 10.066 -6.281 5.697 1.00 91.69 82 LEU A CA 1
ATOM 664 C C . LEU A 1 82 ? 11.547 -6.240 6.070 1.00 91.69 82 LEU A C 1
ATOM 666 O O . LEU A 1 82 ? 11.889 -6.245 7.254 1.00 91.69 82 LEU A O 1
ATOM 670 N N . SER A 1 83 ? 12.424 -6.210 5.063 1.00 92.62 83 SER A N 1
ATOM 671 C CA . SER A 1 83 ? 13.855 -5.977 5.284 1.00 92.62 83 SER A CA 1
ATOM 672 C C . SER A 1 83 ? 14.113 -4.527 5.702 1.00 92.62 83 SER A C 1
ATOM 674 O O . SER A 1 83 ? 13.249 -3.657 5.573 1.00 92.62 83 SER A O 1
ATOM 676 N N . HIS A 1 84 ? 15.330 -4.258 6.177 1.00 93.12 84 HIS A N 1
ATOM 677 C CA . HIS A 1 84 ? 15.752 -2.912 6.567 1.00 93.12 84 HIS A CA 1
ATOM 678 C C . HIS A 1 84 ? 15.653 -1.891 5.419 1.00 93.12 84 HIS A C 1
ATOM 680 O O . HIS A 1 84 ? 15.397 -0.715 5.666 1.00 93.12 84 HIS A O 1
ATOM 686 N N . ASP A 1 85 ? 15.752 -2.345 4.168 1.00 94.88 85 ASP A N 1
ATOM 687 C CA . ASP A 1 85 ? 15.673 -1.497 2.971 1.00 94.88 85 ASP A CA 1
ATOM 688 C C . ASP A 1 85 ? 14.323 -0.767 2.844 1.00 94.88 85 ASP A C 1
ATOM 690 O O . ASP A 1 85 ? 14.218 0.254 2.169 1.00 94.88 85 ASP A O 1
ATOM 694 N N . TYR A 1 86 ? 13.287 -1.248 3.540 1.00 94.06 86 TYR A N 1
ATOM 695 C CA . TYR A 1 86 ? 11.960 -0.633 3.571 1.00 94.06 86 TYR A CA 1
ATOM 696 C C . TYR A 1 86 ? 11.819 0.489 4.608 1.00 94.06 86 TYR A C 1
ATOM 698 O O . TYR A 1 86 ? 10.721 1.018 4.767 1.00 94.06 86 TYR A O 1
ATOM 706 N N . VAL A 1 87 ? 12.891 0.897 5.299 1.00 94.56 87 VAL A N 1
ATOM 707 C CA . VAL A 1 87 ? 12.827 1.955 6.327 1.00 94.56 87 VAL A CA 1
ATOM 708 C C . VAL A 1 87 ? 12.280 3.280 5.780 1.00 94.56 87 VAL A C 1
ATOM 710 O O . VAL A 1 87 ? 11.507 3.955 6.457 1.00 94.56 87 VAL A O 1
ATOM 713 N N . ALA A 1 88 ? 12.583 3.615 4.521 1.00 95.31 88 ALA A N 1
ATOM 714 C CA . ALA A 1 88 ? 12.034 4.796 3.850 1.00 95.31 88 ALA A CA 1
ATOM 715 C C . ALA A 1 88 ? 10.497 4.745 3.704 1.00 95.31 88 ALA A C 1
ATOM 717 O O . ALA A 1 88 ? 9.848 5.776 3.544 1.00 95.31 88 ALA A O 1
ATOM 718 N N . LEU A 1 89 ? 9.908 3.549 3.791 1.00 94.38 89 LEU A N 1
ATOM 719 C CA . LEU A 1 89 ? 8.473 3.291 3.711 1.00 94.38 89 LEU A CA 1
ATOM 720 C C . LEU A 1 89 ? 7.836 3.019 5.079 1.00 94.38 89 LEU A C 1
ATOM 722 O O . LEU A 1 89 ? 6.675 2.611 5.128 1.00 94.38 89 LEU A O 1
ATOM 726 N N . GLU A 1 90 ? 8.524 3.293 6.194 1.00 92.81 90 GLU A N 1
ATOM 727 C CA . GLU A 1 90 ? 7.932 3.161 7.534 1.00 92.81 90 GLU A CA 1
ATOM 728 C C . GLU A 1 90 ? 6.660 4.018 7.661 1.00 92.81 90 GLU A C 1
ATOM 730 O O . GLU A 1 90 ? 5.676 3.602 8.267 1.00 92.81 90 GLU A O 1
ATOM 735 N N . GLY A 1 91 ? 6.631 5.189 7.009 1.00 93.88 91 GLY A N 1
ATOM 736 C CA . GLY A 1 91 ? 5.460 6.070 6.872 1.00 93.88 91 GLY A CA 1
ATOM 737 C C . GLY A 1 91 ? 4.268 5.475 6.115 1.00 93.88 91 GLY A C 1
ATOM 738 O O . GLY A 1 91 ? 3.174 6.030 6.165 1.00 93.88 91 GLY A O 1
ATOM 739 N N . SER A 1 92 ? 4.469 4.342 5.446 1.00 96.44 92 SER A N 1
ATOM 740 C CA . SER A 1 92 ? 3.582 3.781 4.427 1.00 96.44 92 SER A CA 1
ATOM 741 C C . SER A 1 92 ? 3.397 2.269 4.589 1.00 96.44 92 SER A C 1
ATOM 743 O O . SER A 1 92 ? 3.050 1.579 3.633 1.00 96.44 92 SER A O 1
ATOM 745 N N . ARG A 1 93 ? 3.582 1.705 5.789 1.00 97.50 93 ARG A N 1
ATOM 746 C CA . ARG A 1 93 ? 3.402 0.257 5.996 1.00 97.50 93 ARG A CA 1
ATOM 747 C C . ARG A 1 93 ? 1.972 -0.214 5.718 1.00 97.50 93 ARG A C 1
ATOM 749 O O . ARG A 1 93 ? 1.797 -1.291 5.154 1.00 97.50 93 ARG A O 1
ATOM 756 N N . SER A 1 94 ? 0.954 0.600 5.999 1.00 97.75 94 SER A N 1
ATOM 757 C CA . SER A 1 94 ? -0.428 0.309 5.579 1.00 97.75 94 SER A CA 1
ATOM 758 C C . SER A 1 94 ? -0.612 0.268 4.054 1.00 97.75 94 SER A C 1
ATOM 760 O O . SER A 1 94 ? -1.427 -0.516 3.570 1.00 97.75 94 SER A O 1
ATOM 762 N N . TRP A 1 95 ? 0.181 1.018 3.277 1.00 98.44 95 TRP A N 1
ATOM 763 C CA . TRP A 1 95 ? 0.217 0.883 1.815 1.00 98.44 95 TRP A CA 1
ATOM 764 C C . TRP A 1 95 ? 0.819 -0.444 1.371 1.00 98.44 95 TRP A C 1
ATOM 766 O O . TRP A 1 95 ? 0.268 -1.083 0.481 1.00 98.44 95 TRP A O 1
ATOM 776 N N . ILE A 1 96 ? 1.895 -0.892 2.020 1.00 98.25 96 ILE A N 1
ATOM 777 C CA . ILE A 1 96 ? 2.501 -2.196 1.723 1.00 98.25 96 ILE A CA 1
ATOM 778 C C . ILE A 1 96 ? 1.492 -3.321 1.964 1.00 98.25 96 ILE A C 1
ATOM 780 O O . ILE A 1 96 ? 1.349 -4.204 1.118 1.00 98.25 96 ILE A O 1
ATOM 784 N N . VAL A 1 97 ? 0.742 -3.251 3.070 1.00 98.44 97 VAL A N 1
ATOM 785 C CA . VAL A 1 97 ? -0.364 -4.180 3.336 1.00 98.44 97 VAL A CA 1
ATOM 786 C C . VAL A 1 97 ? -1.384 -4.140 2.199 1.00 98.44 97 VAL A C 1
ATOM 788 O O . VAL A 1 97 ? -1.702 -5.191 1.646 1.00 98.44 97 VAL A O 1
ATOM 791 N N . PHE A 1 98 ? -1.846 -2.951 1.800 1.00 98.62 98 PHE A N 1
ATOM 792 C CA . PHE A 1 98 ? -2.818 -2.811 0.716 1.00 98.62 98 PHE A CA 1
ATOM 793 C C . PHE A 1 98 ? -2.316 -3.396 -0.605 1.00 98.62 98 PHE A C 1
ATOM 795 O O . PHE A 1 98 ? -3.020 -4.199 -1.213 1.00 98.62 98 PHE A O 1
ATOM 802 N N . TRP A 1 99 ? -1.102 -3.049 -1.038 1.00 98.56 99 TRP A N 1
ATOM 803 C CA . TRP A 1 99 ? -0.529 -3.559 -2.285 1.00 98.56 99 TRP A CA 1
ATOM 804 C C . TRP A 1 99 ? -0.425 -5.083 -2.279 1.00 98.56 99 TRP A C 1
ATOM 806 O O . TRP A 1 99 ? -0.781 -5.723 -3.268 1.00 98.56 99 TRP A O 1
ATOM 816 N N . CYS A 1 100 ? -0.007 -5.673 -1.156 1.00 98.56 100 CYS A N 1
ATOM 817 C CA . CYS A 1 100 ? 0.122 -7.121 -1.038 1.00 98.56 100 CYS A CA 1
ATOM 818 C C . CYS A 1 100 ? -1.240 -7.821 -1.018 1.00 98.56 100 CYS A C 1
ATOM 820 O O . CYS A 1 100 ? -1.466 -8.739 -1.803 1.00 98.56 100 CYS A O 1
ATOM 822 N N . VAL A 1 101 ? -2.169 -7.367 -0.173 1.00 98.31 101 VAL A N 1
ATOM 823 C CA . VAL A 1 101 ? -3.515 -7.952 -0.060 1.00 98.31 101 VAL A CA 1
ATOM 824 C C . VAL A 1 101 ? -4.283 -7.815 -1.376 1.00 98.31 101 VAL A C 1
ATOM 826 O O . VAL A 1 101 ? -4.878 -8.783 -1.847 1.00 98.31 101 VAL A O 1
ATOM 829 N N . ASN A 1 102 ? -4.236 -6.643 -2.013 1.00 97.88 102 ASN A N 1
ATOM 830 C CA . ASN A 1 102 ? -4.890 -6.418 -3.299 1.00 97.88 102 ASN A CA 1
ATOM 831 C C . ASN A 1 102 ? -4.241 -7.238 -4.424 1.00 97.88 102 ASN A C 1
ATOM 833 O O . ASN A 1 102 ? -4.951 -7.823 -5.237 1.00 97.88 102 ASN A O 1
ATOM 837 N N . GLY A 1 103 ? -2.908 -7.339 -4.451 1.00 97.88 103 GLY A N 1
ATOM 838 C CA . GLY A 1 103 ? -2.196 -8.191 -5.405 1.00 97.88 103 GLY A CA 1
ATOM 839 C C . GLY A 1 103 ? -2.604 -9.661 -5.282 1.00 97.88 103 GLY A C 1
ATOM 840 O O . GLY A 1 103 ? -2.929 -10.294 -6.284 1.00 97.88 103 GLY A O 1
ATOM 841 N N . LEU A 1 104 ? -2.682 -10.187 -4.054 1.00 98.25 104 LEU A N 1
ATOM 842 C CA . LEU A 1 104 ? -3.153 -11.553 -3.795 1.00 98.25 104 LEU A CA 1
ATOM 843 C C . LEU A 1 104 ? -4.609 -11.742 -4.237 1.00 98.25 104 LEU A C 1
ATOM 845 O O . LEU A 1 104 ? -4.932 -12.757 -4.851 1.00 98.25 104 LEU A O 1
ATOM 849 N N . ARG A 1 105 ? -5.468 -10.739 -4.017 1.00 95.69 105 ARG A N 1
ATOM 850 C CA . ARG A 1 105 ? -6.862 -10.751 -4.480 1.00 95.69 105 ARG A CA 1
ATOM 851 C C . ARG A 1 105 ? -6.976 -10.771 -6.007 1.00 95.69 105 ARG A C 1
ATOM 853 O O . ARG A 1 105 ? -7.741 -11.571 -6.536 1.00 95.69 105 ARG A O 1
ATOM 860 N N . ILE A 1 106 ? -6.202 -9.948 -6.720 1.00 96.69 106 ILE A N 1
ATOM 861 C CA . ILE A 1 106 ? -6.134 -9.961 -8.196 1.00 96.69 106 ILE A CA 1
ATOM 862 C C . ILE A 1 106 ? -5.641 -11.326 -8.697 1.00 96.69 106 ILE A C 1
ATOM 864 O O . ILE A 1 106 ? -6.159 -11.870 -9.671 1.00 96.69 106 ILE A O 1
ATOM 868 N N . LEU A 1 107 ? -4.682 -11.923 -7.989 1.00 97.12 107 LEU A N 1
ATOM 869 C CA . LEU A 1 107 ? -4.175 -13.268 -8.253 1.00 97.12 107 LEU A CA 1
ATOM 870 C C . LEU A 1 107 ? -5.089 -14.376 -7.708 1.00 97.12 107 LEU A C 1
ATOM 872 O O . LEU A 1 107 ? -4.678 -15.533 -7.708 1.00 97.12 107 LEU A O 1
ATOM 876 N N . ASN A 1 108 ? -6.315 -14.065 -7.272 1.00 96.19 108 ASN A N 1
ATOM 877 C CA . ASN A 1 108 ? -7.288 -15.011 -6.717 1.00 96.19 108 ASN A CA 1
ATOM 878 C C . ASN A 1 108 ? -6.665 -16.007 -5.716 1.00 96.19 108 ASN A C 1
ATOM 880 O O . ASN A 1 108 ? -6.968 -17.201 -5.741 1.00 96.19 108 ASN A O 1
ATOM 884 N N . HIS A 1 109 ? -5.726 -15.531 -4.898 1.00 97.31 109 HIS A N 1
ATOM 885 C CA . HIS A 1 109 ? -5.035 -16.337 -3.905 1.00 97.31 109 HIS A CA 1
ATOM 886 C C . HIS A 1 109 ? -5.627 -16.046 -2.521 1.00 97.31 109 HIS A C 1
ATOM 888 O O . HIS A 1 109 ? -5.624 -14.884 -2.100 1.00 97.31 109 HIS A O 1
ATOM 894 N N . PRO A 1 110 ? -6.146 -17.062 -1.810 1.00 95.81 110 PRO A N 1
ATOM 895 C CA . PRO A 1 110 ? -6.711 -16.863 -0.485 1.00 95.81 110 PRO A CA 1
ATOM 896 C C . PRO A 1 110 ? -5.617 -16.483 0.517 1.00 95.81 110 PRO A C 1
ATOM 898 O O . PRO A 1 110 ? -4.485 -16.952 0.438 1.00 95.81 110 PRO A O 1
ATOM 901 N N . ILE A 1 111 ? -5.967 -15.643 1.488 1.00 97.25 111 ILE A N 1
ATOM 902 C CA . ILE A 1 111 ? -5.088 -15.317 2.610 1.00 97.25 111 ILE A CA 1
ATOM 903 C C . ILE A 1 111 ? -5.480 -16.212 3.781 1.00 97.25 111 ILE A C 1
ATOM 905 O O . ILE A 1 111 ? -6.630 -16.205 4.215 1.00 97.25 111 ILE A O 1
ATOM 909 N N . GLU A 1 112 ? -4.510 -16.964 4.297 1.00 96.88 112 GLU A N 1
ATOM 910 C CA . GLU A 1 112 ? -4.668 -17.804 5.486 1.00 96.88 112 GLU A CA 1
ATOM 911 C C . GLU A 1 112 ? -5.251 -17.013 6.663 1.00 96.88 112 GLU A C 1
ATOM 913 O O . GLU A 1 112 ? -4.823 -15.890 6.945 1.00 96.88 112 GLU A O 1
ATOM 918 N N . HIS A 1 113 ? -6.177 -17.622 7.409 1.00 96.62 113 HIS A N 1
ATOM 919 C CA . HIS A 1 113 ? -6.881 -16.958 8.513 1.00 96.62 113 HIS A CA 1
ATOM 920 C C . HIS A 1 113 ? -5.916 -16.359 9.551 1.00 96.62 113 HIS A C 1
ATOM 922 O O . HIS A 1 113 ? -6.109 -15.248 10.042 1.00 96.62 113 HIS A O 1
ATOM 928 N N . SER A 1 114 ? -4.828 -17.071 9.858 1.00 97.19 114 SER A N 1
ATOM 929 C CA . SER A 1 114 ? -3.804 -16.599 10.797 1.00 97.19 114 SER A CA 1
ATOM 930 C C . SER A 1 114 ? -3.071 -15.344 10.301 1.00 97.19 114 SER A C 1
ATOM 932 O O . SER A 1 114 ? -2.745 -14.465 11.100 1.00 97.19 114 SER A O 1
ATOM 934 N N . LEU A 1 115 ? -2.832 -15.232 8.991 1.00 97.50 115 LEU A N 1
ATOM 935 C CA . LEU A 1 115 ? -2.213 -14.059 8.379 1.00 97.50 115 LEU A CA 1
ATOM 936 C C . LEU A 1 115 ? -3.209 -12.899 8.291 1.00 97.50 115 LEU A C 1
ATOM 938 O O . LEU A 1 115 ? -2.854 -11.771 8.632 1.00 97.50 115 LEU A O 1
ATOM 942 N N . ALA A 1 116 ? -4.460 -13.178 7.918 1.00 98.06 116 ALA A N 1
ATOM 943 C CA . ALA A 1 116 ? -5.536 -12.191 7.922 1.00 98.06 116 ALA A CA 1
ATOM 944 C C . ALA A 1 116 ? -5.710 -11.563 9.315 1.00 98.06 116 ALA A C 1
ATOM 946 O O . ALA A 1 116 ? -5.773 -10.340 9.431 1.00 98.06 116 ALA A O 1
ATOM 947 N N . HIS A 1 117 ? -5.679 -12.372 10.378 1.00 98.06 117 HIS A N 1
ATOM 948 C CA . HIS A 1 117 ? -5.740 -11.876 11.752 1.00 98.06 117 HIS A CA 1
ATOM 949 C C . H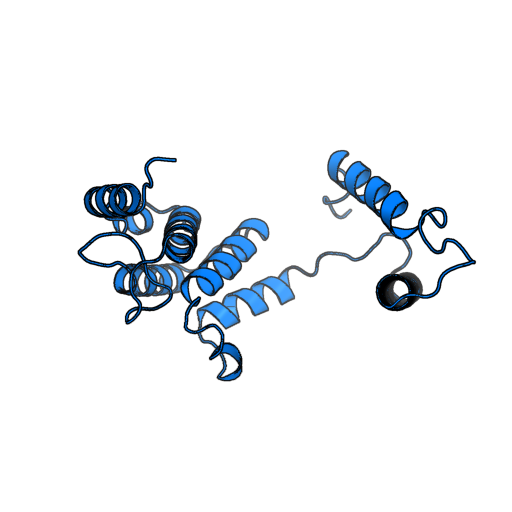IS A 1 117 ? -4.557 -10.959 12.099 1.00 98.06 117 HIS A C 1
ATOM 951 O O . HIS A 1 117 ? -4.766 -9.871 12.625 1.00 98.06 117 HIS A O 1
ATOM 957 N N . LYS A 1 118 ? -3.320 -11.319 11.727 1.00 98.12 118 LYS A N 1
ATOM 958 C CA . LYS A 1 118 ? -2.145 -10.444 11.929 1.00 98.12 118 LYS A CA 1
ATOM 959 C C . LYS A 1 118 ? -2.282 -9.104 11.202 1.00 98.12 118 LYS A C 1
ATOM 961 O O . LYS A 1 118 ? -1.948 -8.065 11.770 1.00 98.12 118 LYS A O 1
ATOM 966 N N . ILE A 1 119 ? -2.788 -9.123 9.966 1.00 98.44 119 ILE A N 1
ATOM 967 C CA . ILE A 1 119 ? -3.060 -7.912 9.179 1.00 98.44 119 ILE A CA 1
ATOM 968 C C . ILE A 1 119 ? -4.095 -7.041 9.896 1.00 98.44 119 ILE A C 1
ATOM 970 O O . ILE A 1 119 ? -3.871 -5.846 10.086 1.00 98.44 119 ILE A O 1
ATOM 974 N N . MET A 1 120 ? -5.197 -7.646 10.339 1.00 98.69 120 MET A N 1
ATOM 975 C CA . MET A 1 120 ? -6.252 -6.986 11.104 1.00 98.69 120 MET A CA 1
ATOM 976 C C . MET A 1 120 ? -5.713 -6.344 12.388 1.00 98.69 120 MET A C 1
ATOM 978 O O . MET A 1 120 ? -5.925 -5.152 12.607 1.00 98.69 120 MET A O 1
ATOM 982 N N . THR A 1 121 ? -4.944 -7.080 13.196 1.00 98.50 121 THR A N 1
ATOM 983 C CA . THR A 1 121 ? -4.310 -6.554 14.416 1.00 98.50 121 THR A CA 1
ATOM 984 C C . THR A 1 121 ? -3.387 -5.372 14.113 1.00 98.50 121 THR A C 1
ATOM 986 O O . THR A 1 121 ? -3.442 -4.344 14.793 1.00 98.50 121 THR A O 1
ATOM 989 N N . PHE A 1 122 ? -2.557 -5.484 13.073 1.00 98.44 122 PHE A N 1
ATOM 990 C CA . PHE A 1 122 ? -1.655 -4.410 12.668 1.00 98.44 122 PHE A CA 1
ATOM 991 C C . PHE A 1 122 ? -2.423 -3.149 12.247 1.00 98.44 122 PHE A C 1
ATOM 993 O O . PHE A 1 122 ? -2.159 -2.066 12.775 1.00 98.44 122 PHE A O 1
ATOM 1000 N N . LEU A 1 123 ? -3.411 -3.269 11.358 1.00 98.62 123 LEU A N 1
ATOM 1001 C CA . LEU A 1 123 ? -4.202 -2.123 10.901 1.00 98.62 123 LEU A CA 1
ATOM 1002 C C . LEU A 1 123 ? -5.028 -1.509 12.037 1.00 98.62 123 LEU A C 1
ATOM 1004 O O . LEU A 1 123 ? -5.105 -0.285 12.134 1.00 98.62 123 LEU A O 1
ATOM 1008 N N . ALA A 1 124 ? -5.567 -2.321 12.950 1.00 98.62 124 ALA A N 1
ATOM 1009 C CA . ALA A 1 124 ? -6.242 -1.827 14.147 1.00 98.62 124 ALA A CA 1
ATOM 1010 C C . ALA A 1 124 ? -5.312 -0.950 15.005 1.00 98.62 124 ALA A C 1
ATOM 1012 O O . ALA A 1 124 ? -5.709 0.136 15.420 1.00 98.62 124 ALA A O 1
ATOM 1013 N N . SER A 1 125 ? -4.048 -1.349 15.193 1.00 98.44 125 SER A N 1
ATOM 1014 C CA . SER A 1 125 ? -3.061 -0.540 15.931 1.00 98.44 125 SER A CA 1
ATOM 1015 C C . SER A 1 125 ? -2.672 0.771 15.218 1.00 98.44 125 SER A C 1
ATOM 1017 O O . SER A 1 125 ? -2.267 1.750 15.856 1.00 98.44 125 SER A O 1
ATOM 1019 N N . CYS A 1 126 ? -2.854 0.833 13.896 1.00 98.50 126 CYS A N 1
ATOM 1020 C CA . CYS A 1 126 ? -2.653 2.045 13.101 1.00 98.50 126 CYS A CA 1
ATOM 1021 C C . CYS A 1 126 ? -3.836 3.023 13.193 1.00 98.50 126 CYS A C 1
ATOM 1023 O O . CYS A 1 126 ? -3.679 4.189 12.829 1.00 98.50 126 CYS A O 1
ATOM 1025 N N . GLN A 1 127 ? -5.000 2.598 13.692 1.00 98.62 127 GLN A N 1
ATOM 1026 C CA . GLN A 1 127 ? -6.182 3.451 13.825 1.00 98.62 127 GLN A CA 1
ATOM 1027 C C . GLN A 1 127 ? -6.045 4.424 14.996 1.00 98.62 127 GLN A C 1
ATOM 1029 O O . GLN A 1 127 ? -5.533 4.062 16.059 1.00 98.62 127 GLN A O 1
ATOM 1034 N N . LYS A 1 128 ? -6.447 5.685 14.806 1.00 98.38 128 LYS A N 1
ATOM 1035 C CA . LYS A 1 128 ? -6.328 6.711 15.851 1.00 98.38 128 LYS A CA 1
ATOM 1036 C C . LYS A 1 128 ? -7.660 6.926 16.582 1.00 98.38 128 LYS A C 1
ATOM 1038 O O . LYS A 1 128 ? -8.713 6.852 15.949 1.00 98.38 128 LYS A O 1
ATOM 1043 N N . PRO A 1 129 ? -7.639 7.251 17.892 1.00 97.12 129 PRO A N 1
ATOM 1044 C CA . PRO A 1 129 ? -8.859 7.559 18.645 1.00 97.12 129 PRO A CA 1
ATOM 1045 C C . PRO A 1 129 ? -9.668 8.717 18.049 1.00 97.12 129 PRO A C 1
ATOM 1047 O O . PRO A 1 129 ? -10.891 8.703 18.104 1.00 97.12 129 PRO A O 1
ATOM 1050 N N . THR A 1 130 ? -8.989 9.687 17.430 1.00 96.38 130 THR A N 1
ATOM 1051 C CA . THR A 1 130 ? -9.592 10.830 16.725 1.00 96.38 130 THR A CA 1
ATOM 1052 C C . THR A 1 130 ? -10.060 10.501 15.303 1.00 96.38 130 THR A C 1
ATOM 1054 O O . THR A 1 130 ? -10.468 11.401 14.578 1.00 96.38 130 THR A O 1
ATOM 1057 N N . GLY A 1 131 ? -9.978 9.234 14.886 1.00 98.06 131 GLY A N 1
ATOM 1058 C CA . GLY A 1 131 ? -10.349 8.777 13.552 1.00 98.06 131 GLY A CA 1
ATOM 1059 C C . GLY A 1 131 ? -9.192 8.704 12.563 1.00 98.06 131 GLY A C 1
ATOM 1060 O O . GLY A 1 131 ? -8.126 9.284 12.766 1.00 98.06 131 GLY A O 1
ATOM 1061 N N . GLY A 1 132 ? -9.425 7.959 11.481 1.00 98.56 132 GLY A N 1
ATOM 1062 C CA . GLY A 1 132 ? -8.421 7.680 10.456 1.00 98.56 132 GLY A CA 1
ATOM 1063 C C . GLY A 1 132 ? -7.350 6.674 10.897 1.00 98.56 132 GLY A C 1
ATOM 1064 O O . GLY A 1 132 ? -7.328 6.190 12.032 1.00 98.56 132 GLY A O 1
ATOM 1065 N N . PHE A 1 133 ? -6.458 6.347 9.964 1.00 98.81 133 PHE A N 1
ATOM 1066 C CA . PHE A 1 133 ? -5.343 5.422 10.167 1.00 98.81 133 PHE A CA 1
ATOM 1067 C C . PHE A 1 133 ? -4.022 6.082 9.786 1.00 98.81 133 PHE A C 1
ATOM 1069 O O . PHE A 1 133 ? -3.943 6.803 8.787 1.00 98.81 133 PHE A O 1
ATOM 1076 N N . GLY A 1 134 ? -2.979 5.812 10.564 1.00 98.56 134 GLY A N 1
ATOM 1077 C CA . GLY A 1 134 ? -1.602 6.139 10.210 1.00 98.56 134 GLY A CA 1
ATOM 1078 C C . GLY A 1 134 ? -0.964 5.091 9.298 1.00 98.56 134 GLY A C 1
ATOM 1079 O O . GLY A 1 134 ? -1.540 4.041 9.006 1.00 98.56 134 GLY A O 1
ATOM 1080 N N . GLY A 1 135 ? 0.253 5.381 8.839 1.00 96.88 135 GLY A N 1
ATOM 1081 C CA . GLY A 1 135 ? 1.079 4.417 8.104 1.00 96.88 135 GLY A CA 1
ATOM 1082 C C . GLY A 1 135 ? 1.546 3.240 8.953 1.00 96.88 135 GLY A C 1
ATOM 1083 O O . GLY A 1 135 ? 1.661 2.130 8.444 1.00 96.88 135 GLY A O 1
ATOM 1084 N N . SER A 1 136 ? 1.758 3.518 10.239 1.00 96.00 136 SER A N 1
ATOM 1085 C CA . SER A 1 136 ? 2.264 2.628 11.284 1.00 96.00 136 SER A CA 1
ATOM 1086 C C . SER A 1 136 ? 1.636 3.012 12.630 1.00 96.00 136 SER A C 1
ATOM 1088 O O . SER A 1 136 ? 1.052 4.097 12.736 1.00 96.00 136 SER A O 1
ATOM 1090 N N . PRO A 1 137 ? 1.762 2.187 13.688 1.00 96.69 137 PRO A N 1
ATOM 1091 C CA . PRO A 1 137 ? 1.054 2.414 14.953 1.00 96.69 137 PRO A CA 1
ATOM 1092 C C . PRO A 1 137 ? 1.369 3.759 15.624 1.00 96.69 137 PRO A C 1
ATOM 1094 O O . PRO A 1 137 ? 0.477 4.400 16.186 1.00 96.69 137 PRO A O 1
ATOM 1097 N N . SER A 1 138 ? 2.623 4.206 15.530 1.00 93.88 138 SER A N 1
ATOM 1098 C CA . SER A 1 138 ? 3.122 5.466 16.096 1.00 93.88 138 SER A CA 1
ATOM 1099 C C . SER A 1 138 ? 2.816 6.701 15.244 1.00 93.88 138 SER A C 1
ATOM 1101 O O . SER A 1 138 ? 3.047 7.819 15.696 1.00 93.88 138 SER A O 1
ATOM 1103 N N . HIS A 1 139 ? 2.315 6.532 14.019 1.00 96.50 139 HIS A N 1
ATOM 1104 C CA . HIS A 1 139 ? 2.068 7.648 13.111 1.00 96.50 139 HIS A CA 1
ATOM 1105 C C . HIS A 1 139 ? 0.685 8.259 13.332 1.00 96.50 139 HIS A C 1
ATOM 1107 O O . HIS A 1 139 ? -0.282 7.574 13.683 1.00 96.50 139 HIS A O 1
ATOM 1113 N N . ILE A 1 140 ? 0.595 9.568 13.094 1.00 97.69 140 ILE A N 1
ATOM 1114 C CA . ILE A 1 140 ? -0.680 10.286 13.053 1.00 97.69 140 ILE A CA 1
ATOM 1115 C C . ILE A 1 140 ? -1.563 9.749 11.922 1.00 97.69 140 ILE A C 1
ATOM 1117 O O . ILE A 1 140 ? -1.072 9.155 10.959 1.00 97.69 140 ILE A O 1
ATOM 1121 N N . ALA A 1 141 ? -2.872 9.974 12.027 1.00 98.31 141 ALA A N 1
ATOM 1122 C CA . ALA A 1 141 ? -3.788 9.646 10.946 1.00 98.31 141 ALA A CA 1
ATOM 1123 C C . ALA A 1 141 ? -3.489 10.496 9.703 1.00 98.31 141 ALA A C 1
ATOM 1125 O O . ALA A 1 141 ? -3.257 11.700 9.800 1.00 98.31 141 ALA A O 1
ATOM 1126 N N . HIS A 1 142 ? -3.524 9.868 8.531 1.00 98.50 142 HIS A N 1
ATOM 1127 C CA . HIS A 1 142 ? -3.364 10.540 7.246 1.00 98.50 142 HIS A CA 1
ATOM 1128 C C . HIS A 1 142 ? -4.364 9.964 6.238 1.00 98.50 142 HIS A C 1
ATOM 1130 O O . HIS A 1 142 ? -4.683 8.772 6.272 1.00 98.50 142 HIS A O 1
ATOM 1136 N N . ILE A 1 143 ? -4.893 10.792 5.332 1.00 98.38 143 ILE A N 1
ATOM 1137 C CA . ILE A 1 143 ? -5.981 10.368 4.436 1.00 98.38 143 ILE A CA 1
ATOM 1138 C C . ILE A 1 143 ? -5.547 9.240 3.485 1.00 98.38 143 ILE A C 1
ATOM 1140 O O . ILE A 1 143 ? -6.286 8.280 3.285 1.00 98.38 143 ILE A O 1
ATOM 1144 N N . ALA A 1 144 ? -4.307 9.284 2.987 1.00 98.38 144 ALA A N 1
ATOM 1145 C CA . ALA A 1 144 ? -3.759 8.244 2.112 1.00 98.38 144 ALA A CA 1
ATOM 1146 C C . ALA A 1 144 ? -3.625 6.880 2.819 1.00 98.38 144 ALA A C 1
ATOM 1148 O O . ALA A 1 144 ? -4.004 5.847 2.276 1.00 98.38 144 ALA A O 1
ATOM 1149 N N . THR A 1 145 ? -3.131 6.861 4.059 1.00 98.50 145 THR A N 1
ATOM 1150 C CA . THR A 1 145 ? -2.969 5.625 4.843 1.00 98.50 145 THR A CA 1
ATOM 1151 C C . THR A 1 145 ? -4.300 5.126 5.399 1.00 98.50 145 THR A C 1
ATOM 1153 O O . THR A 1 145 ? -4.485 3.924 5.583 1.00 98.50 145 THR A O 1
ATOM 1156 N N . THR A 1 146 ? -5.259 6.033 5.601 1.00 98.81 146 THR A N 1
ATOM 1157 C CA . THR A 1 146 ? -6.663 5.708 5.880 1.00 98.81 146 THR A CA 1
ATOM 1158 C C . THR A 1 1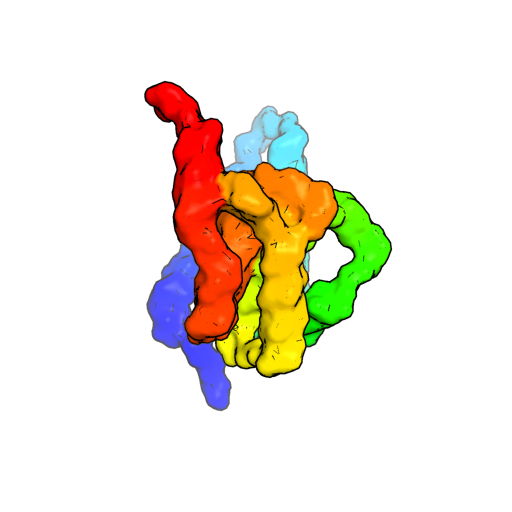46 ? -7.286 4.955 4.711 1.00 98.81 146 THR A C 1
ATOM 1160 O O . THR A 1 146 ? -7.842 3.881 4.928 1.00 98.81 146 THR A O 1
ATOM 1163 N N . TYR A 1 147 ? -7.123 5.450 3.478 1.00 98.81 147 TYR A N 1
ATOM 1164 C CA . TYR A 1 147 ? -7.548 4.736 2.271 1.00 98.81 147 TYR A CA 1
ATOM 1165 C C . TYR A 1 147 ? -6.929 3.334 2.206 1.00 98.81 147 TYR A C 1
ATOM 1167 O O . TYR A 1 147 ? -7.661 2.349 2.124 1.00 98.81 147 TYR A O 1
ATOM 1175 N 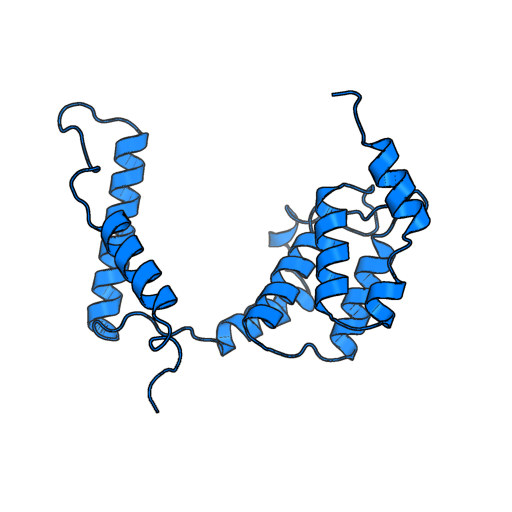N . ALA A 1 148 ? -5.602 3.227 2.324 1.00 98.75 148 ALA A N 1
ATOM 1176 C CA . ALA A 1 148 ? -4.910 1.943 2.241 1.00 98.75 148 ALA A CA 1
ATOM 1177 C C . ALA A 1 148 ? -5.399 0.946 3.308 1.00 98.75 148 ALA A C 1
ATOM 1179 O O . ALA A 1 148 ? -5.655 -0.221 3.007 1.00 98.75 148 ALA A O 1
ATOM 1180 N N . SER A 1 149 ? -5.597 1.412 4.544 1.00 98.81 149 SER A N 1
ATOM 1181 C CA . SER A 1 149 ? -6.074 0.574 5.650 1.00 98.81 149 SER A CA 1
ATOM 1182 C C . SER A 1 149 ? -7.507 0.088 5.421 1.00 98.81 149 SER A C 1
ATOM 1184 O O . SER A 1 149 ? -7.769 -1.109 5.520 1.00 98.81 149 SER A O 1
ATOM 1186 N N . VAL A 1 150 ? -8.426 0.988 5.050 1.00 98.75 150 VAL A N 1
ATOM 1187 C CA . VAL A 1 150 ? -9.829 0.639 4.772 1.00 98.75 150 VAL A CA 1
ATOM 1188 C C . VAL A 1 150 ? -9.927 -0.332 3.597 1.00 98.75 150 VAL A C 1
ATOM 1190 O O . VAL A 1 150 ? -10.616 -1.345 3.699 1.00 98.75 150 VAL A O 1
ATOM 1193 N N . MET A 1 151 ? -9.198 -0.075 2.508 1.00 98.62 151 MET A N 1
ATOM 1194 C CA . MET A 1 151 ? -9.203 -0.950 1.335 1.00 98.62 151 MET A CA 1
ATOM 1195 C C . MET A 1 151 ? -8.590 -2.318 1.625 1.00 98.62 151 MET A C 1
ATOM 1197 O O . MET A 1 151 ? -9.077 -3.317 1.101 1.00 98.62 151 MET A O 1
ATOM 1201 N N . SER A 1 152 ? -7.567 -2.392 2.479 1.00 98.62 152 SER A N 1
ATOM 1202 C CA . SER A 1 152 ? -7.003 -3.668 2.934 1.00 98.62 152 SER A CA 1
ATOM 1203 C C . SER A 1 152 ? -8.034 -4.482 3.714 1.00 98.62 152 SER A C 1
ATOM 1205 O O . SER A 1 152 ? -8.265 -5.643 3.387 1.00 98.62 152 SER A O 1
ATOM 1207 N N . LEU A 1 153 ? -8.704 -3.864 4.695 1.00 98.50 153 LEU A N 1
ATOM 1208 C CA . LEU A 1 153 ? -9.739 -4.515 5.507 1.00 98.50 153 LEU A CA 1
ATOM 1209 C C . LEU A 1 153 ? -10.928 -4.972 4.650 1.00 98.50 153 LEU A C 1
ATOM 1211 O O . LEU A 1 153 ? -11.368 -6.112 4.762 1.00 98.50 153 LEU A O 1
ATOM 1215 N N . ALA A 1 154 ? -11.395 -4.127 3.728 1.00 97.75 154 ALA A N 1
ATOM 1216 C CA . ALA A 1 154 ? -12.436 -4.497 2.771 1.00 97.75 154 ALA A CA 1
ATOM 1217 C C . ALA A 1 154 ? -11.990 -5.630 1.831 1.00 97.75 154 ALA A C 1
ATOM 1219 O O . ALA A 1 154 ? -12.790 -6.491 1.458 1.00 97.75 154 ALA A O 1
ATOM 1220 N N . SER A 1 155 ? -10.705 -5.663 1.466 1.00 96.81 155 SER A N 1
ATOM 1221 C CA . SER A 1 155 ? -10.158 -6.691 0.581 1.00 96.81 155 SER A CA 1
ATOM 1222 C C . SER A 1 155 ? -10.079 -8.070 1.235 1.00 96.81 155 SER A C 1
ATOM 1224 O O . SER A 1 155 ? -10.193 -9.055 0.505 1.00 96.81 155 SER A O 1
ATOM 1226 N N . LEU A 1 156 ? -9.962 -8.145 2.569 1.00 96.19 156 LEU A N 1
ATOM 1227 C CA . LEU A 1 156 ? -10.060 -9.401 3.328 1.00 96.19 156 LEU A CA 1
ATOM 1228 C C . LEU A 1 156 ? -11.466 -10.018 3.258 1.00 96.19 156 LEU A C 1
ATOM 1230 O O . LEU A 1 156 ? -11.600 -11.232 3.360 1.00 96.19 156 LEU A O 1
ATOM 1234 N N . GLY A 1 157 ? -12.504 -9.202 3.045 1.00 92.19 157 GLY A N 1
ATOM 1235 C CA . GLY A 1 157 ? -13.857 -9.682 2.754 1.00 92.19 157 GLY A CA 1
ATOM 1236 C C . GLY A 1 157 ? -14.583 -10.351 3.926 1.00 92.19 157 GLY A C 1
ATOM 1237 O O . GLY A 1 157 ? -15.509 -11.120 3.686 1.00 92.19 157 GLY A O 1
ATOM 1238 N N . THR A 1 158 ? -14.186 -10.074 5.172 1.00 95.62 158 THR A N 1
ATOM 1239 C CA . THR A 1 158 ? -14.830 -10.612 6.381 1.00 95.62 158 THR A CA 1
ATOM 1240 C C . THR A 1 158 ? -15.511 -9.513 7.194 1.00 95.62 158 THR A C 1
ATOM 1242 O O . THR A 1 158 ? -15.070 -8.361 7.209 1.00 95.62 158 THR A O 1
ATOM 1245 N N . GLU A 1 159 ? -16.581 -9.864 7.911 1.00 97.31 159 GLU A N 1
ATOM 1246 C CA . GLU A 1 159 ? -17.258 -8.934 8.828 1.00 97.31 159 GLU A CA 1
ATOM 1247 C C . GLU A 1 159 ? -16.331 -8.478 9.963 1.00 97.31 159 GLU A C 1
ATOM 1249 O O . GLU A 1 159 ? -16.348 -7.307 10.332 1.00 97.31 159 GLU A O 1
ATOM 1254 N N . GLU A 1 160 ? -15.465 -9.371 10.456 1.00 97.75 160 GLU A N 1
ATOM 1255 C CA . GLU A 1 160 ? -14.448 -9.063 11.470 1.00 97.75 160 GLU A CA 1
ATOM 1256 C C . GLU A 1 160 ? -13.501 -7.947 11.004 1.00 97.75 160 GLU A C 1
ATOM 1258 O O . GLU A 1 160 ? -13.258 -6.990 11.741 1.00 97.75 160 GLU A O 1
ATOM 1263 N N . ALA A 1 161 ? -13.019 -8.013 9.757 1.00 98.06 161 ALA A N 1
ATOM 1264 C CA . ALA A 1 161 ? -12.135 -6.990 9.207 1.00 98.06 161 ALA A CA 1
ATOM 1265 C C . ALA A 1 161 ? -12.846 -5.637 9.081 1.00 98.06 161 ALA A C 1
ATOM 1267 O O . ALA A 1 161 ? -12.275 -4.595 9.406 1.00 98.06 161 ALA A O 1
ATOM 1268 N N . LEU A 1 162 ? -14.106 -5.635 8.642 1.00 98.38 162 LEU A N 1
ATOM 1269 C CA . LEU A 1 162 ? -14.896 -4.408 8.527 1.00 98.38 162 LEU A CA 1
ATOM 1270 C C . LEU A 1 162 ? -15.239 -3.805 9.896 1.00 98.38 162 LEU A C 1
ATOM 1272 O O . LEU A 1 162 ? -15.258 -2.580 10.028 1.00 98.38 162 LEU A O 1
ATOM 1276 N N . ALA A 1 163 ? -15.452 -4.640 10.916 1.00 98.38 163 ALA A N 1
ATOM 1277 C CA . ALA A 1 163 ? -15.762 -4.211 12.278 1.00 98.38 163 ALA A CA 1
ATOM 1278 C C . ALA A 1 163 ? -14.617 -3.430 12.946 1.00 98.38 163 ALA A C 1
ATOM 1280 O O . ALA A 1 163 ? -14.867 -2.653 13.868 1.00 98.38 163 ALA A O 1
ATOM 1281 N N . ILE A 1 164 ? -13.377 -3.571 12.462 1.00 98.50 164 ILE A N 1
ATOM 1282 C CA . ILE A 1 164 ? -12.237 -2.772 12.937 1.00 98.50 164 ILE A CA 1
ATOM 1283 C C . ILE A 1 164 ? -12.449 -1.286 12.656 1.00 98.50 164 ILE A C 1
ATOM 1285 O O . ILE A 1 164 ? -11.992 -0.451 13.431 1.00 98.50 164 ILE A O 1
ATOM 1289 N N . ILE A 1 165 ? -13.125 -0.923 11.565 1.00 98.62 165 ILE A N 1
ATOM 1290 C CA . ILE A 1 165 ? -13.248 0.469 11.131 1.00 98.62 165 ILE A CA 1
ATOM 1291 C C . ILE A 1 165 ? -14.228 1.215 12.045 1.00 98.62 165 ILE A C 1
ATOM 1293 O O . ILE A 1 165 ? -15.446 1.045 11.944 1.00 98.62 165 ILE A O 1
ATOM 1297 N N . ASN A 1 166 ? -13.727 2.133 12.877 1.00 98.50 166 ASN A N 1
ATOM 1298 C CA . ASN A 1 166 ? -14.590 3.049 13.614 1.00 98.50 166 ASN A CA 1
ATOM 1299 C C . ASN A 1 166 ? -15.157 4.106 12.660 1.00 98.50 166 ASN A C 1
ATOM 1301 O O . ASN A 1 166 ? -14.572 5.162 12.426 1.00 98.50 166 ASN A O 1
ATOM 1305 N N . ARG A 1 167 ? -16.329 3.811 12.096 1.00 98.44 167 ARG A N 1
ATOM 1306 C CA . ARG A 1 167 ? -16.997 4.670 11.109 1.00 98.44 167 ARG A CA 1
ATOM 1307 C C . ARG A 1 167 ? -17.332 6.061 11.648 1.00 98.44 167 ARG A C 1
ATOM 1309 O O . ARG A 1 167 ? -17.324 7.012 10.872 1.00 98.44 167 ARG A O 1
ATOM 1316 N N . LYS A 1 168 ? -17.617 6.185 12.950 1.00 98.56 168 LYS A N 1
ATOM 1317 C CA . LYS A 1 168 ? -17.958 7.469 13.577 1.00 98.56 168 LYS A CA 1
ATOM 1318 C C . LYS A 1 168 ? -16.743 8.391 13.593 1.00 98.56 168 LYS A C 1
ATOM 1320 O O . LYS A 1 168 ? -16.800 9.478 13.028 1.00 98.56 168 LYS A O 1
ATOM 1325 N N . THR A 1 169 ? -15.639 7.936 14.178 1.00 98.56 169 THR A N 1
ATOM 1326 C CA . THR A 1 169 ? -14.430 8.764 14.265 1.00 98.56 169 THR A CA 1
ATOM 1327 C C . THR A 1 169 ? -13.781 8.934 12.894 1.00 98.56 169 THR A C 1
ATOM 1329 O O . THR A 1 169 ? -13.266 10.002 12.594 1.00 98.56 169 THR A O 1
ATOM 1332 N N . LEU A 1 170 ? -13.873 7.940 12.001 1.00 98.69 170 LEU A N 1
ATOM 1333 C CA . LEU A 1 170 ? -13.444 8.083 10.607 1.00 98.69 170 LEU A CA 1
ATOM 1334 C C . LEU A 1 170 ? -14.180 9.224 9.889 1.00 98.69 170 LEU A C 1
ATOM 1336 O O . LEU A 1 170 ? -13.545 10.005 9.185 1.00 98.69 170 LEU A O 1
ATOM 1340 N N . TYR A 1 171 ? -15.497 9.338 10.069 1.00 98.56 171 TYR A N 1
ATOM 1341 C CA . TYR A 1 171 ? -16.274 10.442 9.508 1.00 98.56 171 TYR A CA 1
ATOM 1342 C C . TYR A 1 171 ? -15.842 11.796 10.090 1.00 98.56 171 TYR A C 1
ATOM 1344 O O . TYR A 1 171 ? -15.598 12.732 9.331 1.00 98.56 171 TYR A O 1
ATOM 1352 N N . GLU A 1 172 ? -15.678 11.883 11.413 1.00 98.50 172 GLU A N 1
ATOM 1353 C CA . GLU A 1 172 ? -15.184 13.087 12.101 1.00 98.50 172 GLU A CA 1
ATOM 1354 C C . GLU A 1 172 ? -13.793 13.506 11.590 1.00 98.50 172 GLU A C 1
ATOM 1356 O O . GLU A 1 172 ? -13.557 14.686 11.330 1.00 98.50 172 GLU A O 1
ATOM 1361 N N . PHE A 1 173 ? -12.894 12.543 11.364 1.00 98.62 173 PHE A N 1
ATOM 1362 C CA . PHE A 1 173 ? -11.577 12.775 10.772 1.00 98.62 173 PHE A CA 1
ATOM 1363 C C . PHE A 1 173 ? -11.661 13.292 9.332 1.00 98.62 173 PHE A C 1
ATOM 1365 O O . PHE A 1 173 ? -10.980 14.248 8.983 1.00 98.62 173 PHE A O 1
ATOM 1372 N N . ILE A 1 174 ? -12.498 12.697 8.481 1.00 98.44 174 ILE A N 1
ATOM 1373 C CA . ILE A 1 174 ? -12.645 13.169 7.095 1.00 98.44 174 ILE A CA 1
ATOM 1374 C C . ILE A 1 174 ? -13.207 14.596 7.072 1.00 98.44 174 ILE A C 1
ATOM 1376 O O . ILE A 1 174 ? -12.725 15.432 6.308 1.00 98.44 174 ILE A O 1
ATOM 1380 N N . LEU A 1 175 ? -14.189 14.898 7.928 1.00 98.12 175 LEU A N 1
ATOM 1381 C CA . LEU A 1 175 ? -14.731 16.249 8.047 1.00 98.12 175 LEU A CA 1
ATOM 1382 C C . LEU A 1 175 ? -13.699 17.257 8.552 1.00 98.12 175 LEU A C 1
ATOM 1384 O O . LEU A 1 175 ? -13.679 18.379 8.055 1.00 98.12 175 LEU A O 1
ATOM 1388 N N . SER A 1 176 ? -12.831 16.876 9.492 1.00 97.94 176 SER A N 1
ATOM 1389 C CA . SER A 1 176 ? -11.797 17.784 10.005 1.00 97.94 176 SER A CA 1
ATOM 1390 C C . SER A 1 176 ? -10.758 18.174 8.947 1.00 97.94 176 SER A C 1
ATOM 1392 O O . SER A 1 176 ? -10.120 19.216 9.074 1.00 97.94 176 SER A O 1
ATOM 1394 N N . LEU A 1 177 ? -10.621 17.382 7.877 1.00 97.81 177 LEU A N 1
ATOM 1395 C CA . LEU A 1 177 ? -9.766 17.691 6.730 1.00 97.81 177 LEU A CA 1
ATOM 1396 C C . LEU A 1 177 ? -10.455 18.553 5.660 1.00 97.81 177 LEU A C 1
ATOM 1398 O O . LEU A 1 177 ? -9.763 19.110 4.801 1.00 97.81 177 LEU A O 1
ATOM 1402 N N . LYS A 1 178 ? -11.792 18.671 5.668 1.00 97.44 178 LYS A N 1
ATOM 1403 C CA . LYS A 1 178 ? -12.527 19.406 4.629 1.00 97.44 178 LYS A CA 1
ATOM 1404 C C . LYS A 1 178 ? -12.175 20.892 4.679 1.00 97.44 178 LYS A C 1
ATOM 1406 O O . LYS A 1 178 ? -12.406 21.570 5.674 1.00 97.44 178 LYS A O 1
ATOM 1411 N N . GLN A 1 179 ? -11.665 21.400 3.562 1.00 96.88 179 GLN A N 1
ATOM 1412 C CA . GLN A 1 179 ? -11.441 22.828 3.347 1.00 96.88 179 GLN A CA 1
ATOM 1413 C C . GLN A 1 179 ? -12.695 23.492 2.760 1.00 96.88 179 GLN A C 1
ATOM 1415 O O . GLN A 1 179 ? -13.562 22.786 2.244 1.00 96.88 179 GLN A O 1
ATOM 1420 N N . PRO A 1 180 ? -12.845 24.824 2.814 1.00 96.31 180 PRO A N 1
ATOM 1421 C CA . PRO A 1 180 ? -14.002 25.501 2.223 1.00 96.31 180 PRO A CA 1
ATOM 1422 C C . PRO A 1 180 ? -14.118 25.348 0.698 1.00 96.31 180 PRO A C 1
ATOM 1424 O O . PRO A 1 180 ? -15.234 25.355 0.181 1.00 96.31 180 PRO A O 1
ATOM 1427 N N 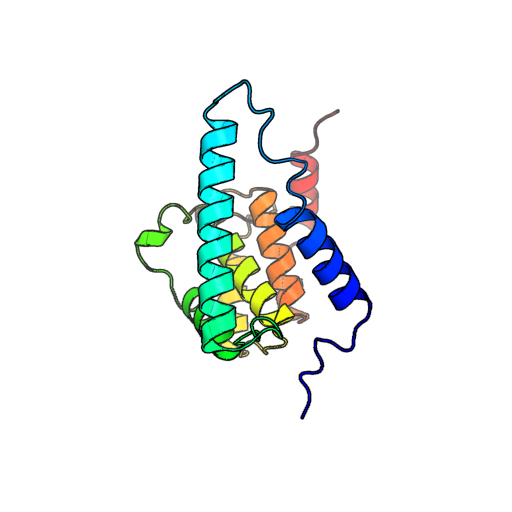. ASN A 1 181 ? -12.988 25.208 -0.002 1.00 82.19 181 ASN A N 1
ATOM 1428 C CA . ASN A 1 181 ? -12.911 25.093 -1.460 1.00 82.19 181 ASN A CA 1
ATOM 1429 C C . ASN A 1 181 ? -13.143 23.670 -1.988 1.00 82.19 181 ASN A C 1
ATOM 1431 O O . ASN A 1 181 ? -13.063 22.684 -1.209 1.00 82.19 181 ASN A O 1
#